Protein AF-A0A094AGW9-F1 (afdb_monomer_lite)

Sequence (137 aa):
MAPLHGNEFCAGPKKEPKLLAAALTTRMLWLLHPEWFPWEKNYDEILRVSEMTKKMEHTGVNNRVLRMLGWLETTRLIWRGTPHTSELRLRLHLELLKLRTELLSLLDRPEEFIGRIFHSQDKAWAHRCSQIIAARM

Secondary structure (DSSP, 8-state):
---------PPPPPPPHHHHHHHHHHHHHHHH-GGGS--S--SSSPPPHHHHHHHHHTTT--HHHHHHTTSEEESS---SSS--GGGEEEPPHHHHHHHHHHHHHTTT-HHHHHHHHH----HHHHHHHHHHHHTT-

Foldseek 3Di:
DDDDPPPDPDDPDDQDVVLLVVLVVVLVCCQVPVVVFACDDDPDPGDHPVRVQVVSVVSVDHQLLCVLLVQWDFCDDDPDRGDDSVRIHGPDPVVVVVSVVVLVVCPVPQQVNCCNSRVDNPPSVSVVVVVVVVVVD

pLDDT: mean 76.61, std 11.65, range [33.84, 90.75]

Radius of gyration: 17.97 Å; chains: 1; bounding box: 38×54×47 Å

Structure (mmCIF, N/CA/C/O backbone):
data_AF-A0A094AGW9-F1
#
_entry.id   AF-A0A094AGW9-F1
#
loop_
_atom_site.group_PDB
_atom_site.id
_atom_site.type_symbol
_atom_site.label_atom_id
_atom_site.label_alt_id
_atom_site.label_comp_id
_atom_site.label_asym_id
_atom_site.label_entity_id
_atom_site.label_seq_id
_atom_site.pdbx_PDB_ins_code
_atom_site.Cartn_x
_atom_site.Cartn_y
_atom_site.Cartn_z
_atom_site.occupancy
_atom_site.B_iso_or_equiv
_atom_site.auth_seq_id
_atom_site.auth_comp_id
_atom_site.auth_asym_id
_atom_site.auth_atom_id
_atom_site.pdbx_PDB_model_num
ATOM 1 N N . MET A 1 1 ? 2.923 39.965 18.418 1.00 33.84 1 MET A N 1
ATOM 2 C CA . MET A 1 1 ? 1.808 39.243 17.767 1.00 33.84 1 MET A CA 1
ATOM 3 C C . MET A 1 1 ? 2.314 37.862 17.386 1.00 33.84 1 MET A C 1
ATOM 5 O O . MET A 1 1 ? 3.188 37.775 16.536 1.00 33.84 1 MET A O 1
ATOM 9 N N . ALA A 1 2 ? 1.865 36.814 18.078 1.00 33.84 2 ALA A N 1
ATOM 10 C CA . ALA A 1 2 ? 2.187 35.432 17.720 1.00 33.84 2 ALA A CA 1
ATOM 11 C C . ALA A 1 2 ? 1.319 34.993 16.521 1.00 33.84 2 ALA A C 1
AT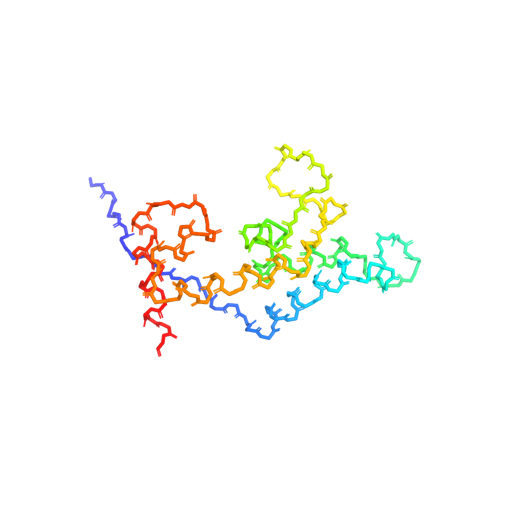OM 13 O O . ALA A 1 2 ? 0.184 35.466 16.418 1.00 33.84 2 ALA A O 1
ATOM 14 N N . PRO A 1 3 ? 1.811 34.131 15.613 1.00 40.34 3 PRO A N 1
ATOM 15 C CA . PRO A 1 3 ? 1.012 33.671 14.490 1.00 40.34 3 PRO A CA 1
ATOM 16 C C . PRO A 1 3 ? -0.102 32.748 14.992 1.00 40.34 3 PRO A C 1
ATOM 18 O O . PRO A 1 3 ? 0.143 31.827 15.769 1.00 40.34 3 PRO A O 1
ATOM 21 N N . LEU A 1 4 ? -1.327 33.014 14.537 1.00 41.66 4 LEU A N 1
ATOM 22 C CA . LEU A 1 4 ? -2.488 32.149 14.716 1.00 41.66 4 LEU A CA 1
ATOM 23 C C . LEU A 1 4 ? -2.140 30.764 14.159 1.00 41.66 4 LEU A C 1
ATOM 25 O O . LEU A 1 4 ? -1.946 30.603 12.954 1.00 41.66 4 LEU A O 1
ATOM 29 N N . HIS A 1 5 ? -2.022 29.765 15.033 1.00 44.81 5 HIS A N 1
ATOM 30 C CA . HIS A 1 5 ? -1.960 28.373 14.612 1.00 44.81 5 HIS A CA 1
ATOM 31 C C . HIS A 1 5 ? -3.270 28.037 13.898 1.00 44.81 5 HIS A C 1
ATOM 33 O O . HIS A 1 5 ? -4.309 27.868 14.534 1.00 44.81 5 HIS A O 1
ATOM 39 N N . GLY A 1 6 ? -3.218 27.994 12.565 1.00 45.53 6 GLY A N 1
ATOM 40 C CA . GLY A 1 6 ? -4.307 27.518 11.724 1.00 45.53 6 GLY A CA 1
ATOM 41 C C . GLY A 1 6 ? -4.648 26.081 12.105 1.00 45.53 6 GLY A C 1
ATOM 42 O O . GLY A 1 6 ? -3.964 25.145 11.702 1.00 45.53 6 GLY A O 1
ATOM 43 N N . ASN A 1 7 ? -5.695 25.926 12.913 1.00 53.72 7 ASN A N 1
ATOM 44 C CA . ASN A 1 7 ? -6.250 24.641 13.337 1.00 53.72 7 ASN A CA 1
ATOM 45 C C . ASN A 1 7 ? -7.062 23.944 12.229 1.00 53.72 7 ASN A C 1
ATOM 47 O O . ASN A 1 7 ? -7.617 22.873 12.462 1.00 53.72 7 ASN A O 1
ATOM 51 N N . GLU A 1 8 ? -7.124 24.507 11.023 1.00 55.75 8 GLU A N 1
ATOM 52 C CA . GLU A 1 8 ? -7.834 23.916 9.892 1.00 55.75 8 GLU A CA 1
ATOM 53 C C . GLU A 1 8 ? -6.884 23.051 9.063 1.00 55.75 8 GLU A C 1
ATOM 55 O O . GLU A 1 8 ? -6.187 23.500 8.152 1.00 55.75 8 GLU A O 1
ATOM 60 N N . PHE A 1 9 ? -6.845 21.763 9.400 1.00 53.03 9 PHE A N 1
ATOM 61 C CA . PHE A 1 9 ? -6.254 20.762 8.526 1.00 53.03 9 PHE A CA 1
ATOM 62 C C . PHE A 1 9 ? -7.205 20.511 7.348 1.00 53.03 9 PHE A C 1
ATOM 64 O O . PHE A 1 9 ? -8.136 19.714 7.446 1.00 53.03 9 PHE A O 1
ATOM 71 N N . CYS A 1 10 ? -6.971 21.176 6.219 1.00 56.59 10 CYS A N 1
ATOM 72 C CA . CYS A 1 10 ? -7.691 20.889 4.982 1.00 56.59 10 CYS A CA 1
ATOM 73 C C . CYS A 1 10 ? -6.989 19.770 4.216 1.00 56.59 10 CYS A C 1
ATOM 75 O O . CYS A 1 10 ? -5.807 19.859 3.872 1.00 56.59 10 CYS A O 1
ATOM 77 N N . ALA A 1 11 ? -7.726 18.700 3.925 1.00 61.19 11 ALA A N 1
ATOM 78 C CA . ALA A 1 11 ? -7.198 17.645 3.083 1.00 61.19 11 ALA A CA 1
ATOM 79 C C . ALA A 1 11 ? -6.905 18.197 1.680 1.00 61.19 11 ALA A C 1
ATOM 81 O O . ALA A 1 11 ? -7.738 18.879 1.085 1.00 61.19 11 ALA A O 1
ATOM 82 N N . GLY A 1 12 ? -5.723 17.878 1.146 1.00 66.38 12 GLY A N 1
ATOM 83 C CA . GLY A 1 12 ? -5.339 18.284 -0.204 1.00 66.38 12 GLY A CA 1
ATOM 84 C C . GLY A 1 12 ? -6.311 17.774 -1.281 1.00 66.38 12 GLY A C 1
ATOM 85 O O . GLY A 1 12 ? -7.118 16.869 -1.018 1.00 66.38 12 GLY A O 1
ATOM 86 N N . PRO A 1 13 ? -6.227 18.324 -2.506 1.00 69.56 13 PRO A N 1
ATOM 87 C CA . PRO A 1 13 ? -7.126 17.974 -3.599 1.00 69.56 13 PRO A CA 1
ATOM 88 C C . PRO A 1 13 ? -7.156 16.460 -3.832 1.00 69.56 13 PRO A C 1
ATOM 90 O O . PRO A 1 13 ? -6.121 15.784 -3.818 1.00 69.56 13 PRO A O 1
ATOM 93 N N . LYS A 1 14 ? -8.366 15.923 -4.032 1.00 66.88 14 LYS A N 1
ATOM 94 C CA . LYS A 1 14 ? -8.586 14.492 -4.258 1.00 66.88 14 LYS A CA 1
ATOM 95 C C . LYS A 1 14 ? -7.810 14.064 -5.503 1.00 66.88 14 LYS A C 1
ATOM 97 O O . LYS A 1 14 ? -8.002 14.619 -6.581 1.00 66.88 14 LYS A O 1
ATOM 102 N N . LYS A 1 15 ? -6.939 13.064 -5.355 1.00 71.06 15 LYS A N 1
ATOM 103 C CA . LYS A 1 15 ? -6.316 12.405 -6.508 1.00 71.06 15 LYS A CA 1
ATOM 104 C C . LYS A 1 15 ? -7.406 11.727 -7.331 1.00 71.06 15 LYS A C 1
ATOM 106 O O . LYS A 1 15 ? -8.352 11.181 -6.763 1.00 71.06 15 LYS A O 1
ATOM 111 N N . GLU A 1 16 ? -7.274 11.759 -8.653 1.00 82.00 16 GLU A N 1
ATOM 112 C CA . GLU A 1 16 ? -8.240 11.120 -9.541 1.00 82.00 16 GLU A CA 1
ATOM 113 C C . GLU A 1 16 ? -8.327 9.614 -9.214 1.00 82.00 16 GLU A C 1
ATOM 115 O O . GLU A 1 16 ? -7.321 8.908 -9.339 1.00 82.00 16 GLU A O 1
ATOM 120 N N . PRO A 1 17 ? -9.495 9.093 -8.780 1.00 80.44 17 PRO A N 1
ATOM 121 C CA . PRO A 1 17 ? -9.604 7.717 -8.289 1.00 80.44 17 PRO A CA 1
ATOM 122 C C . PRO A 1 17 ? -9.176 6.666 -9.313 1.00 80.44 17 PRO A C 1
ATOM 124 O O . PRO A 1 17 ? -8.581 5.655 -8.947 1.00 80.44 17 PRO A O 1
ATOM 127 N N . LYS A 1 18 ? -9.440 6.923 -10.601 1.00 83.69 18 LYS A N 1
ATOM 128 C CA . LYS A 1 18 ? -9.055 6.034 -11.703 1.00 83.69 18 LYS A CA 1
ATOM 129 C C . LYS A 1 18 ? -7.539 5.946 -11.851 1.00 83.69 18 LYS A C 1
ATOM 131 O O . LYS A 1 18 ? -7.008 4.844 -11.945 1.00 83.69 18 LYS A O 1
ATOM 136 N N . LEU A 1 19 ? -6.841 7.083 -11.798 1.00 83.44 19 LEU A N 1
ATOM 137 C CA . LEU A 1 19 ? -5.377 7.116 -11.848 1.00 83.44 19 LEU A CA 1
ATOM 138 C C . LEU A 1 19 ? -4.756 6.460 -10.617 1.00 83.44 19 LEU A C 1
ATOM 140 O O . LEU A 1 19 ? -3.768 5.744 -10.744 1.00 83.44 19 LEU A O 1
ATOM 144 N N . LEU A 1 20 ? -5.349 6.658 -9.437 1.00 81.94 20 LEU A N 1
ATOM 145 C CA . LEU A 1 20 ? -4.903 6.001 -8.210 1.00 81.94 20 LEU A CA 1
ATOM 146 C C . LEU A 1 20 ? -5.040 4.474 -8.308 1.00 81.94 20 LEU A C 1
ATOM 148 O O . LEU A 1 20 ? -4.088 3.755 -8.012 1.00 81.94 20 LEU A O 1
ATOM 152 N N . ALA A 1 21 ? -6.198 3.982 -8.755 1.00 83.12 21 ALA A N 1
ATOM 153 C CA . ALA A 1 21 ? -6.437 2.556 -8.949 1.00 83.12 21 ALA A CA 1
ATOM 154 C C . ALA A 1 21 ? -5.486 1.966 -10.000 1.00 83.12 21 ALA A C 1
ATOM 156 O O . ALA A 1 21 ? -4.837 0.958 -9.731 1.00 83.12 21 ALA A O 1
ATOM 157 N N . ALA A 1 22 ? -5.330 2.630 -11.150 1.00 85.31 22 ALA A N 1
ATOM 158 C CA . ALA A 1 22 ? -4.376 2.222 -12.179 1.00 85.31 22 ALA A CA 1
ATOM 159 C C . ALA A 1 22 ? -2.945 2.173 -11.623 1.00 85.31 22 ALA A C 1
ATOM 161 O O . ALA A 1 22 ? -2.218 1.213 -11.867 1.00 85.31 22 ALA A O 1
ATOM 162 N N . ALA A 1 23 ? -2.554 3.160 -10.812 1.00 85.44 23 ALA A N 1
ATOM 163 C CA . ALA A 1 23 ? -1.227 3.197 -10.221 1.00 85.44 23 ALA A CA 1
ATOM 164 C C . ALA A 1 23 ? -0.974 2.054 -9.232 1.00 85.44 23 ALA A C 1
ATOM 166 O O . ALA A 1 23 ? 0.111 1.468 -9.231 1.00 85.44 23 ALA A O 1
ATOM 167 N N . LEU A 1 24 ? -1.970 1.717 -8.412 1.00 83.50 24 LEU A N 1
ATOM 168 C CA . LEU A 1 24 ? -1.902 0.589 -7.486 1.00 83.50 24 LEU A CA 1
ATOM 169 C C . LEU A 1 24 ? -1.827 -0.743 -8.239 1.00 83.50 24 LEU A C 1
ATOM 171 O O . LEU A 1 24 ? -0.938 -1.545 -7.958 1.00 83.50 24 LEU A O 1
ATOM 175 N N . THR A 1 25 ? -2.706 -0.957 -9.221 1.00 84.19 25 THR A N 1
ATOM 176 C CA . THR A 1 25 ? -2.758 -2.193 -10.015 1.00 84.19 25 THR A CA 1
ATOM 177 C C . THR A 1 25 ? -1.467 -2.429 -10.786 1.00 84.19 25 THR A C 1
ATOM 179 O O . THR A 1 25 ? -0.889 -3.505 -10.676 1.00 84.19 25 THR A O 1
ATOM 182 N N . THR A 1 26 ? -0.956 -1.422 -11.497 1.00 87.00 26 THR A N 1
ATOM 183 C CA . THR A 1 26 ? 0.305 -1.542 -12.245 1.00 87.00 26 THR A CA 1
ATOM 184 C C . THR A 1 26 ? 1.467 -1.927 -11.333 1.00 87.00 26 THR A C 1
ATOM 186 O O . THR A 1 26 ? 2.275 -2.780 -11.686 1.00 87.00 26 THR A O 1
ATOM 189 N N . ARG A 1 27 ? 1.533 -1.369 -10.118 1.00 84.81 27 ARG A N 1
ATOM 190 C CA . ARG A 1 27 ? 2.579 -1.743 -9.157 1.00 84.81 27 ARG A CA 1
ATOM 191 C C . ARG A 1 27 ? 2.418 -3.137 -8.582 1.00 84.81 27 ARG A C 1
ATOM 193 O O . ARG A 1 27 ? 3.423 -3.796 -8.342 1.00 84.81 27 ARG A O 1
ATOM 200 N N . MET A 1 28 ? 1.185 -3.584 -8.362 1.00 82.44 28 MET A N 1
ATOM 201 C CA . MET A 1 28 ? 0.933 -4.974 -7.987 1.00 82.44 28 MET A CA 1
ATOM 202 C C . MET A 1 28 ? 1.389 -5.921 -9.100 1.00 82.44 28 MET A C 1
ATOM 204 O O . MET A 1 28 ? 2.060 -6.904 -8.808 1.00 82.44 28 MET A O 1
ATOM 208 N N . LEU A 1 29 ? 1.119 -5.587 -10.366 1.00 85.06 29 LEU A N 1
ATOM 209 C CA . LEU A 1 29 ? 1.570 -6.384 -11.507 1.00 85.06 29 LEU A CA 1
ATOM 210 C C . LEU A 1 29 ? 3.097 -6.451 -11.613 1.00 85.06 29 LEU A C 1
ATOM 212 O O . LEU A 1 29 ? 3.614 -7.537 -11.842 1.00 85.06 29 LEU A O 1
ATOM 216 N N . TRP A 1 30 ? 3.826 -5.355 -11.364 1.00 86.19 30 TRP A N 1
ATOM 217 C CA . TRP A 1 30 ? 5.298 -5.392 -11.317 1.00 86.19 30 TRP A CA 1
ATOM 218 C C . TRP A 1 30 ? 5.837 -6.411 -10.311 1.00 86.19 30 TRP A C 1
ATOM 220 O O . TRP A 1 30 ? 6.903 -6.975 -10.520 1.00 86.19 30 TRP A O 1
ATOM 230 N N . LEU A 1 31 ? 5.125 -6.629 -9.207 1.00 81.12 31 LEU A N 1
ATOM 231 C CA . LEU A 1 31 ? 5.552 -7.546 -8.154 1.00 81.12 31 LEU A CA 1
ATOM 232 C C . LEU A 1 31 ? 5.088 -8.983 -8.398 1.00 81.12 31 LEU A C 1
ATOM 234 O O . LEU A 1 31 ? 5.793 -9.910 -8.015 1.00 81.12 31 LEU A O 1
ATOM 238 N N . LEU A 1 32 ? 3.903 -9.162 -8.986 1.00 82.38 32 LEU A N 1
ATOM 239 C CA . LEU A 1 32 ? 3.317 -10.475 -9.270 1.00 82.38 32 LEU A CA 1
ATOM 240 C C . LEU A 1 32 ? 3.919 -11.129 -10.515 1.00 82.38 32 LEU A C 1
ATOM 242 O O . LEU A 1 32 ? 4.118 -12.338 -10.523 1.00 82.38 32 LEU A O 1
ATOM 246 N N . HIS A 1 33 ? 4.203 -10.322 -11.536 1.00 84.44 33 HIS A N 1
ATOM 247 C CA . HIS A 1 33 ? 4.694 -10.756 -12.840 1.00 84.44 33 HIS A CA 1
ATOM 248 C C . HIS A 1 33 ? 5.877 -9.886 -13.280 1.00 84.44 33 HIS A C 1
ATOM 250 O O . HIS A 1 33 ? 5.777 -9.176 -14.286 1.00 84.44 33 HIS A O 1
ATOM 256 N N . PRO A 1 34 ? 6.987 -9.850 -12.516 1.00 84.06 34 PRO A N 1
ATOM 257 C CA . PRO A 1 34 ? 8.139 -9.021 -12.856 1.00 84.06 34 PRO A CA 1
ATOM 258 C C . PRO A 1 34 ? 8.655 -9.301 -14.275 1.00 84.06 34 PRO A C 1
ATOM 260 O O . PRO A 1 34 ? 9.085 -8.378 -14.959 1.00 84.06 34 PRO A O 1
ATOM 263 N N . GLU A 1 35 ? 8.554 -10.533 -14.758 1.00 85.81 35 GLU A N 1
ATOM 264 C CA . GLU A 1 35 ? 8.967 -10.952 -16.095 1.00 85.81 35 GLU A CA 1
ATOM 265 C C . GLU A 1 35 ? 8.195 -10.280 -17.244 1.00 85.81 35 GLU A C 1
ATOM 267 O O . GLU A 1 35 ? 8.689 -10.253 -18.369 1.00 85.81 35 GLU A O 1
ATOM 272 N N . TRP A 1 36 ? 7.019 -9.695 -16.988 1.00 87.81 36 TRP A N 1
ATOM 273 C CA . TRP A 1 36 ? 6.234 -8.981 -18.008 1.00 87.81 36 TRP A CA 1
ATOM 274 C C . TRP A 1 36 ? 6.684 -7.535 -18.227 1.00 87.81 36 TRP A C 1
ATOM 276 O O . TRP A 1 36 ? 6.156 -6.859 -19.112 1.00 87.81 36 TRP A O 1
ATOM 286 N N . PHE A 1 37 ? 7.626 -7.031 -17.425 1.00 86.62 37 PHE A N 1
ATOM 287 C CA . PHE A 1 37 ? 7.987 -5.616 -17.423 1.00 86.62 37 PHE A CA 1
ATOM 288 C C . PHE A 1 37 ? 9.478 -5.381 -17.691 1.00 86.62 37 PHE A C 1
ATOM 290 O O . PHE A 1 37 ? 10.331 -6.143 -17.235 1.00 86.62 37 PHE A O 1
ATOM 297 N N . PRO A 1 38 ? 9.827 -4.282 -18.383 1.00 86.31 38 PRO A N 1
ATOM 298 C CA . PRO A 1 38 ? 11.216 -3.935 -18.648 1.00 86.31 38 PRO A CA 1
ATOM 299 C C . PRO A 1 38 ? 11.868 -3.317 -17.403 1.00 86.31 38 PRO A C 1
ATOM 301 O O . PRO A 1 38 ? 11.664 -2.146 -17.067 1.00 86.31 38 PRO A O 1
ATOM 304 N N . TRP A 1 39 ? 12.677 -4.106 -16.698 1.00 83.50 39 TRP A N 1
ATOM 305 C CA . TRP A 1 39 ? 13.491 -3.622 -15.573 1.00 83.50 39 TRP A CA 1
ATOM 306 C C . TRP A 1 39 ? 14.796 -2.966 -16.040 1.00 83.50 39 TRP A C 1
ATOM 308 O O . TRP A 1 39 ? 15.270 -2.010 -15.417 1.00 83.50 39 TRP A O 1
ATOM 318 N N . GLU A 1 40 ? 15.342 -3.445 -17.159 1.00 81.31 40 GLU A N 1
ATOM 319 C CA . GLU A 1 40 ? 16.591 -2.989 -17.780 1.00 81.31 40 GLU A CA 1
ATOM 320 C C . GLU A 1 40 ? 16.346 -2.174 -19.060 1.00 81.31 40 GLU A C 1
ATOM 322 O O . GLU A 1 40 ? 15.208 -1.925 -19.439 1.00 81.31 40 GLU A O 1
ATOM 327 N N . LYS A 1 41 ? 17.404 -1.628 -19.694 1.00 69.12 41 LYS A N 1
ATOM 328 C CA . LYS A 1 41 ? 17.215 -0.742 -20.875 1.00 69.12 41 LYS A CA 1
ATOM 329 C C . LYS A 1 41 ? 17.037 -1.716 -21.990 1.00 69.12 41 LYS A C 1
ATOM 331 O O . LYS A 1 41 ? 17.999 -2.391 -22.336 1.00 69.12 41 LYS A O 1
ATOM 336 N N . ASN A 1 42 ? 15.856 -1.698 -22.558 1.00 64.75 42 ASN A N 1
ATOM 337 C CA . ASN A 1 42 ? 15.711 -2.185 -23.900 1.00 64.75 42 ASN A CA 1
ATOM 338 C C . ASN A 1 42 ? 15.961 -0.993 -24.825 1.00 64.75 42 ASN A C 1
ATOM 340 O O . ASN A 1 42 ? 15.744 0.160 -24.444 1.00 64.75 42 ASN A O 1
ATOM 344 N N . TYR A 1 43 ? 16.526 -1.273 -25.996 1.00 56.91 43 TYR A N 1
ATOM 345 C CA . TYR A 1 43 ? 16.734 -0.265 -27.035 1.00 56.91 43 TYR A CA 1
ATOM 346 C C . TYR A 1 43 ? 15.401 0.248 -27.607 1.00 56.91 43 TYR A C 1
ATOM 348 O O . TYR A 1 43 ? 15.383 1.292 -28.253 1.00 56.91 43 TYR A O 1
ATOM 356 N N . ASP A 1 44 ? 14.301 -0.451 -27.314 1.00 61.91 44 ASP A N 1
ATOM 357 C CA . ASP A 1 44 ? 12.936 -0.041 -27.622 1.00 61.91 44 ASP A CA 1
ATOM 358 C C . ASP A 1 44 ? 12.452 1.090 -26.702 1.00 61.91 44 ASP A C 1
ATOM 360 O O . ASP A 1 44 ? 12.818 1.172 -25.530 1.00 61.91 44 ASP A O 1
ATOM 364 N N . GLU A 1 45 ? 11.556 1.933 -27.218 1.00 68.94 45 GLU A N 1
ATOM 365 C CA . GLU A 1 45 ? 10.992 3.139 -26.581 1.00 68.94 45 GLU A CA 1
ATOM 366 C C . GLU A 1 45 ? 10.151 2.887 -25.305 1.00 68.94 45 GLU A C 1
ATOM 368 O O . GLU A 1 45 ? 9.472 3.785 -24.798 1.00 68.94 45 GLU A O 1
ATOM 373 N N . ILE A 1 46 ? 10.162 1.668 -24.763 1.00 76.69 46 ILE A N 1
ATOM 374 C CA . ILE A 1 46 ? 9.359 1.289 -23.602 1.00 76.69 46 ILE A CA 1
ATOM 375 C C . ILE A 1 46 ? 10.060 1.748 -22.320 1.00 76.69 46 ILE A C 1
ATOM 377 O O . ILE A 1 46 ? 11.185 1.352 -22.014 1.00 76.69 46 ILE A O 1
ATOM 381 N N .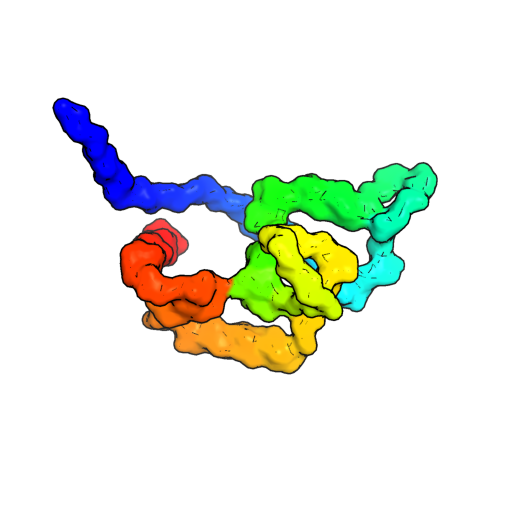 LEU A 1 47 ? 9.359 2.569 -21.535 1.00 80.12 47 LEU A N 1
ATOM 382 C CA . LEU A 1 47 ? 9.850 3.074 -20.253 1.00 80.12 47 LEU A CA 1
ATOM 383 C C . LEU A 1 47 ? 10.152 1.933 -19.286 1.00 80.12 47 LEU A C 1
ATOM 385 O O . LEU A 1 47 ? 9.316 1.058 -19.056 1.00 80.12 47 LEU A O 1
ATOM 389 N N . ARG A 1 48 ? 11.307 2.012 -18.625 1.00 86.69 48 ARG A N 1
ATOM 390 C CA . ARG A 1 48 ? 11.661 1.067 -17.564 1.00 86.69 48 ARG A CA 1
ATOM 391 C C . ARG A 1 48 ? 10.738 1.209 -16.364 1.00 86.69 48 ARG A C 1
ATOM 393 O O . ARG A 1 48 ? 10.291 2.313 -16.047 1.00 86.69 48 ARG A O 1
ATOM 400 N N . VAL A 1 49 ? 10.599 0.146 -15.574 1.00 85.75 49 VAL A N 1
ATOM 401 C CA . VAL A 1 49 ? 9.866 0.183 -14.293 1.00 85.75 49 VAL A CA 1
ATOM 402 C C . VAL A 1 49 ? 10.341 1.327 -13.386 1.00 85.75 49 VAL A C 1
ATOM 404 O O . VAL A 1 49 ? 9.524 1.996 -12.754 1.00 85.75 49 VAL A O 1
ATOM 407 N N . SER A 1 50 ? 11.643 1.623 -13.339 1.00 81.19 50 SER A N 1
ATOM 408 C CA . SER A 1 50 ? 12.181 2.735 -12.537 1.00 81.19 50 SER A CA 1
ATOM 409 C C . SER A 1 50 ? 11.735 4.118 -13.038 1.00 81.19 50 SER A C 1
ATOM 411 O O . SER A 1 50 ? 11.471 5.013 -12.234 1.00 81.19 50 SER A O 1
ATOM 413 N N . GLU A 1 51 ? 11.589 4.294 -14.349 1.00 84.69 51 GLU A N 1
ATOM 414 C CA . GLU A 1 51 ? 11.120 5.531 -14.981 1.00 84.69 51 GLU A CA 1
ATOM 415 C C . GLU A 1 51 ? 9.603 5.670 -14.856 1.00 84.69 51 GLU A C 1
ATOM 417 O O . GLU A 1 51 ? 9.110 6.737 -14.487 1.00 84.69 51 GLU A O 1
ATOM 422 N N . MET A 1 52 ? 8.865 4.576 -15.067 1.00 85.94 52 MET A N 1
ATOM 423 C CA . MET A 1 52 ? 7.432 4.508 -14.790 1.00 85.94 52 MET A CA 1
ATOM 424 C C . MET A 1 52 ? 7.149 4.815 -13.317 1.00 85.94 52 MET A C 1
ATOM 426 O O . MET A 1 52 ? 6.245 5.589 -13.020 1.00 85.94 52 MET A O 1
ATOM 430 N N . THR A 1 53 ? 7.956 4.290 -12.387 1.00 82.06 53 THR A N 1
ATOM 431 C CA . THR A 1 53 ? 7.813 4.556 -10.946 1.00 82.06 53 THR A CA 1
ATOM 432 C C . THR A 1 53 ? 7.898 6.050 -10.664 1.00 82.06 53 THR A C 1
ATOM 434 O O . THR A 1 53 ? 6.970 6.581 -10.056 1.00 82.06 53 THR A O 1
ATOM 437 N N . LYS A 1 54 ? 8.939 6.732 -11.167 1.00 81.31 54 LYS A N 1
ATOM 438 C CA . LYS A 1 54 ? 9.098 8.193 -11.044 1.00 81.31 54 LYS A CA 1
ATOM 439 C C . LYS A 1 54 ? 7.910 8.938 -11.644 1.00 81.31 54 LYS A C 1
ATOM 441 O O . LYS A 1 54 ? 7.340 9.820 -11.008 1.00 81.31 54 LYS A O 1
ATOM 446 N N . LYS A 1 55 ? 7.477 8.542 -12.847 1.00 82.06 55 LYS A N 1
ATOM 447 C CA . LYS A 1 55 ? 6.284 9.118 -13.476 1.00 82.06 55 LYS A CA 1
ATOM 448 C C . LYS A 1 55 ? 5.022 8.866 -12.667 1.00 82.06 55 LYS A C 1
ATOM 450 O O . LYS A 1 55 ? 4.118 9.667 -12.764 1.00 82.06 55 LYS A O 1
ATOM 455 N N . MET A 1 56 ? 4.934 7.820 -11.857 1.00 79.31 56 MET A N 1
ATOM 456 C CA . MET A 1 56 ? 3.748 7.522 -11.053 1.00 79.31 56 MET A CA 1
ATOM 457 C C . MET A 1 56 ? 3.805 8.118 -9.641 1.00 79.31 56 MET A C 1
ATOM 459 O O . MET A 1 56 ? 2.780 8.156 -8.970 1.00 79.31 56 MET A O 1
ATOM 463 N N . GLU A 1 57 ? 4.950 8.607 -9.160 1.00 76.44 57 GLU A N 1
ATOM 464 C CA . GLU A 1 57 ? 5.085 9.159 -7.800 1.00 76.44 57 GLU A CA 1
ATOM 465 C C . GLU A 1 57 ? 4.137 10.337 -7.537 1.00 76.44 57 GLU A C 1
ATOM 467 O O . GLU A 1 57 ? 3.570 10.442 -6.447 1.00 76.44 57 GLU A O 1
ATOM 472 N N . HIS A 1 58 ? 3.863 11.169 -8.549 1.00 73.75 58 HIS A N 1
ATOM 473 C CA . HIS A 1 58 ? 2.932 12.294 -8.416 1.00 73.75 58 HIS A CA 1
ATOM 474 C C . HIS A 1 58 ? 1.471 11.857 -8.189 1.00 73.75 58 HIS A C 1
ATOM 476 O O . HIS A 1 58 ? 0.648 12.669 -7.752 1.00 73.75 58 HIS A O 1
ATOM 482 N N . THR A 1 59 ? 1.130 10.585 -8.429 1.00 72.62 59 THR A N 1
ATOM 483 C CA . THR A 1 59 ? -0.203 10.033 -8.120 1.00 72.62 59 THR A CA 1
ATOM 484 C C . THR A 1 59 ? -0.407 9.802 -6.617 1.00 72.62 59 THR A C 1
ATOM 486 O O . THR A 1 59 ? -1.525 9.548 -6.181 1.00 72.62 59 THR A O 1
ATOM 489 N N . GLY A 1 60 ? 0.642 9.972 -5.799 1.00 70.75 60 GLY A N 1
ATOM 490 C CA . GLY A 1 60 ? 0.582 9.873 -4.337 1.00 70.75 60 GLY A CA 1
ATOM 491 C C . GLY A 1 60 ? 0.785 8.457 -3.801 1.00 70.75 60 GLY A C 1
ATOM 492 O O . GLY A 1 60 ? 0.879 8.263 -2.592 1.00 70.75 60 GLY A O 1
ATOM 493 N N . VAL A 1 61 ? 0.923 7.468 -4.682 1.00 74.25 61 VAL A N 1
ATOM 494 C CA . VAL A 1 61 ? 1.385 6.136 -4.307 1.00 74.25 61 VAL A CA 1
ATOM 495 C C . VAL A 1 61 ? 2.893 6.129 -4.492 1.00 74.25 61 VAL A C 1
ATOM 497 O O . VAL A 1 6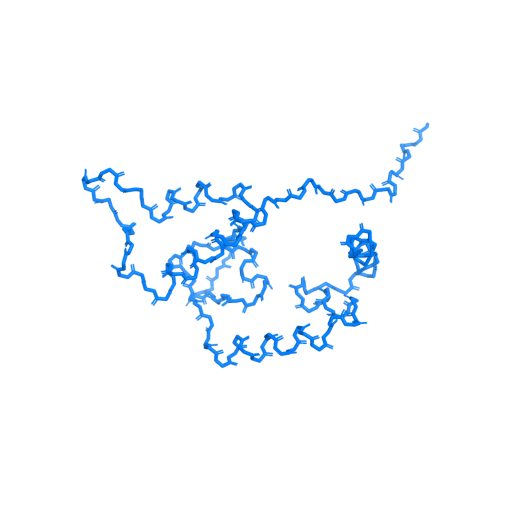1 ? 3.384 6.323 -5.602 1.00 74.25 61 VAL A O 1
ATOM 500 N N . ASN A 1 62 ? 3.668 5.793 -3.467 1.00 78.81 62 ASN A N 1
ATOM 501 C CA . ASN A 1 62 ? 5.090 5.437 -3.591 1.00 78.81 62 ASN A CA 1
ATOM 502 C C . ASN A 1 62 ? 5.363 4.131 -2.824 1.00 78.81 62 ASN A C 1
ATOM 504 O O . ASN A 1 62 ? 4.489 3.621 -2.119 1.00 78.81 62 ASN A O 1
ATOM 508 N N . ASN A 1 63 ? 6.567 3.579 -2.963 1.00 80.62 63 ASN A N 1
ATOM 509 C CA . ASN A 1 63 ? 6.944 2.329 -2.296 1.00 80.62 63 ASN A CA 1
ATOM 510 C C . ASN A 1 63 ? 6.832 2.413 -0.767 1.00 80.62 63 ASN A C 1
ATOM 512 O O . ASN A 1 63 ? 6.492 1.430 -0.110 1.00 80.62 63 ASN A O 1
ATOM 516 N N . ARG A 1 64 ? 7.057 3.603 -0.194 1.00 79.69 64 ARG A N 1
ATOM 517 C CA . ARG A 1 64 ? 6.876 3.848 1.239 1.00 79.69 64 ARG A CA 1
ATOM 518 C C . ARG A 1 64 ? 5.408 3.705 1.645 1.00 79.69 64 ARG A C 1
ATOM 520 O O . ARG A 1 64 ? 5.143 3.054 2.646 1.00 79.69 64 ARG A O 1
ATOM 527 N N . VAL A 1 65 ? 4.465 4.246 0.872 1.00 79.94 65 VAL A N 1
ATOM 528 C CA . VAL A 1 65 ? 3.020 4.097 1.129 1.00 79.94 65 VAL A CA 1
ATOM 529 C C . VAL A 1 65 ? 2.605 2.631 1.072 1.00 79.94 65 VAL A C 1
ATOM 531 O O . VAL A 1 65 ? 1.990 2.150 2.013 1.00 79.94 65 VAL A O 1
ATOM 534 N N . LEU A 1 66 ? 3.000 1.893 0.031 1.00 81.62 66 LEU A N 1
ATOM 535 C CA . LEU A 1 66 ? 2.662 0.468 -0.095 1.00 81.62 66 LEU A CA 1
ATOM 536 C C . LEU A 1 66 ? 3.232 -0.379 1.054 1.00 81.62 66 LEU A C 1
ATOM 538 O O . LEU A 1 66 ? 2.587 -1.315 1.526 1.00 81.62 66 LEU A O 1
ATOM 542 N N . ARG A 1 67 ? 4.426 -0.025 1.542 1.00 82.56 67 ARG A N 1
ATOM 543 C CA . ARG A 1 67 ? 5.026 -0.646 2.727 1.00 82.56 67 ARG A CA 1
ATOM 544 C C . ARG A 1 67 ? 4.276 -0.286 4.013 1.00 82.56 67 ARG A C 1
ATOM 546 O O . ARG A 1 67 ? 4.029 -1.181 4.812 1.00 82.56 67 ARG A O 1
ATOM 553 N N . MET A 1 68 ? 3.909 0.983 4.218 1.00 78.69 68 MET A N 1
ATOM 554 C CA . MET A 1 68 ? 3.132 1.417 5.394 1.00 78.69 68 MET A CA 1
ATOM 555 C C . MET A 1 68 ? 1.750 0.760 5.425 1.00 78.69 68 MET A C 1
ATOM 557 O O . MET A 1 68 ? 1.321 0.285 6.466 1.00 78.69 68 MET A O 1
ATOM 561 N N . LEU A 1 69 ? 1.108 0.610 4.264 1.00 79.44 69 LEU A N 1
ATOM 562 C CA . LEU A 1 69 ? -0.129 -0.159 4.127 1.00 79.44 69 LEU A CA 1
ATOM 563 C C . LEU A 1 69 ? 0.048 -1.653 4.435 1.00 79.44 69 LEU A C 1
ATOM 565 O O . LEU A 1 69 ? -0.937 -2.376 4.453 1.00 79.44 69 LEU A O 1
ATOM 569 N N . GLY A 1 70 ? 1.273 -2.137 4.659 1.00 83.62 70 GLY A N 1
ATOM 570 C CA . GLY A 1 70 ? 1.559 -3.529 4.987 1.00 83.62 70 GLY A CA 1
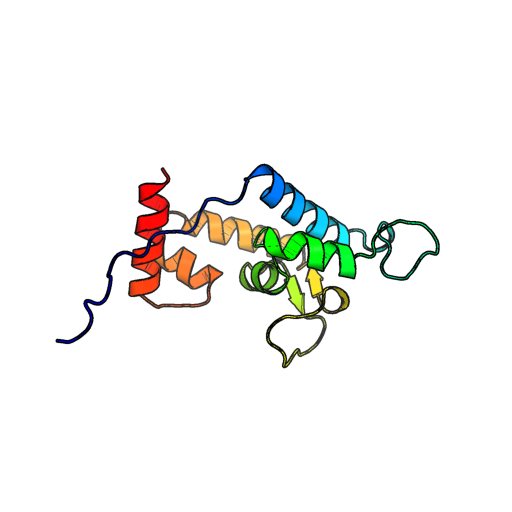ATOM 571 C C . GLY A 1 70 ? 1.474 -4.476 3.794 1.00 83.62 70 GLY A C 1
ATOM 572 O O . GLY A 1 70 ? 1.444 -5.683 3.995 1.00 83.62 70 GLY A O 1
ATOM 573 N N . TRP A 1 71 ? 1.429 -3.962 2.562 1.00 86.06 71 TRP A N 1
ATOM 574 C CA . TRP A 1 71 ? 1.306 -4.803 1.367 1.00 86.06 71 TRP A CA 1
ATOM 575 C C . TRP A 1 71 ? 2.645 -5.406 0.960 1.00 86.06 71 TRP A C 1
ATOM 577 O O . TRP A 1 71 ? 2.710 -6.521 0.445 1.00 86.06 71 TRP A O 1
ATOM 587 N N . LEU A 1 72 ? 3.716 -4.649 1.197 1.00 87.12 72 LEU A N 1
ATOM 588 C CA . LEU A 1 72 ? 5.074 -5.017 0.828 1.00 87.12 72 LEU A CA 1
ATOM 589 C C . LEU A 1 72 ? 5.921 -5.271 2.063 1.00 87.12 72 LEU A C 1
ATOM 591 O O . LEU A 1 72 ? 5.743 -4.656 3.119 1.00 87.12 72 LEU A O 1
ATOM 595 N N . GLU A 1 73 ? 6.898 -6.140 1.891 1.00 87.12 73 GLU A N 1
ATOM 596 C CA . GLU A 1 73 ? 7.992 -6.339 2.826 1.00 87.12 73 GLU A CA 1
ATOM 597 C C . GLU A 1 73 ? 9.327 -6.159 2.106 1.00 87.12 73 GLU A C 1
ATOM 599 O O . GLU A 1 73 ? 9.434 -6.288 0.884 1.00 87.12 73 GLU A O 1
ATOM 604 N N . THR A 1 74 ? 10.345 -5.790 2.872 1.00 83.94 74 THR A N 1
ATOM 605 C CA . THR A 1 74 ? 11.683 -5.552 2.344 1.00 83.94 74 THR A CA 1
ATOM 606 C C . THR A 1 74 ? 12.442 -6.868 2.302 1.00 83.94 74 THR A C 1
ATOM 608 O O . THR A 1 74 ? 12.497 -7.576 3.304 1.00 83.94 74 THR A O 1
ATOM 611 N N . THR A 1 75 ? 13.072 -7.186 1.174 1.00 80.25 75 THR A N 1
ATOM 612 C CA . THR A 1 75 ? 13.871 -8.413 1.026 1.00 80.25 75 THR A CA 1
ATOM 613 C C . THR A 1 75 ? 15.156 -8.383 1.859 1.00 80.25 75 THR A C 1
ATOM 615 O O . THR A 1 75 ? 15.754 -9.428 2.109 1.00 80.25 75 THR A O 1
ATOM 618 N N . ARG A 1 76 ? 15.597 -7.193 2.292 1.00 79.06 76 ARG A N 1
ATOM 619 C CA . ARG A 1 76 ? 16.791 -6.953 3.119 1.00 79.06 76 ARG A CA 1
ATOM 620 C C . ARG A 1 76 ? 16.525 -5.843 4.142 1.00 79.06 76 ARG A C 1
ATOM 622 O O . ARG A 1 76 ? 15.535 -5.125 4.034 1.00 79.06 76 ARG A O 1
ATOM 629 N N . LEU A 1 77 ? 17.423 -5.679 5.117 1.00 73.75 77 LEU A N 1
ATOM 630 C CA . LEU A 1 77 ? 17.434 -4.518 6.017 1.00 73.75 77 LEU A CA 1
ATOM 631 C C . LEU A 1 77 ? 17.769 -3.246 5.223 1.00 73.75 77 LEU A C 1
ATOM 633 O O . LEU A 1 77 ? 18.820 -3.165 4.588 1.00 73.75 77 LEU A O 1
ATOM 637 N N . ILE A 1 78 ? 16.874 -2.255 5.258 1.00 71.75 78 ILE A N 1
ATOM 638 C CA . ILE A 1 78 ? 17.010 -1.001 4.506 1.00 71.75 78 ILE A CA 1
ATOM 639 C C . ILE A 1 78 ? 17.099 0.165 5.490 1.00 71.75 78 ILE A C 1
ATOM 641 O O . ILE A 1 78 ? 16.139 0.469 6.193 1.00 71.75 78 ILE A O 1
ATOM 645 N N . TRP A 1 79 ? 18.254 0.831 5.499 1.00 69.19 79 TRP A N 1
ATOM 646 C CA . TRP A 1 79 ? 18.563 1.964 6.384 1.00 69.19 79 TRP A CA 1
ATOM 647 C C . TRP A 1 79 ? 18.046 3.314 5.868 1.00 69.19 79 TRP A C 1
ATOM 649 O O . TRP A 1 79 ? 17.976 4.287 6.611 1.00 69.19 79 TRP A O 1
ATOM 659 N N . ARG A 1 80 ? 17.680 3.387 4.584 1.00 71.06 80 ARG A N 1
ATOM 660 C CA . ARG A 1 80 ? 17.131 4.592 3.945 1.00 71.06 80 ARG A CA 1
ATOM 661 C C . ARG A 1 80 ? 15.605 4.639 4.033 1.00 71.06 80 ARG A C 1
ATOM 663 O O . ARG A 1 80 ? 14.947 3.605 4.090 1.00 71.06 80 ARG A O 1
ATOM 670 N N . GLY A 1 81 ? 15.039 5.847 3.981 1.00 69.12 81 GLY A N 1
ATOM 671 C CA . GLY A 1 81 ? 13.599 6.069 4.171 1.00 69.12 81 GLY A CA 1
ATOM 672 C C . GLY A 1 81 ? 12.699 5.345 3.159 1.00 69.12 81 GLY A C 1
ATOM 673 O O . GLY A 1 81 ? 11.753 4.667 3.562 1.00 69.12 81 GLY A O 1
ATOM 674 N N . THR A 1 82 ? 12.989 5.455 1.855 1.00 72.44 82 THR A N 1
ATOM 675 C CA . THR A 1 82 ? 12.174 4.830 0.794 1.00 72.44 82 THR A CA 1
ATOM 676 C C . THR A 1 82 ? 12.941 3.688 0.111 1.00 72.44 82 THR A C 1
ATOM 678 O O . THR A 1 82 ? 14.013 3.935 -0.447 1.00 72.44 82 THR A O 1
ATOM 681 N N . PRO A 1 83 ? 12.408 2.452 0.123 1.00 76.38 83 PRO A N 1
ATOM 682 C CA . PRO A 1 83 ? 13.031 1.301 -0.528 1.00 76.38 83 PRO A CA 1
ATOM 683 C C . PRO A 1 83 ? 12.861 1.326 -2.053 1.00 76.38 83 PRO A C 1
ATOM 685 O O . PRO A 1 83 ? 11.841 1.799 -2.573 1.00 76.38 83 PRO A O 1
ATOM 688 N N . HIS A 1 84 ? 13.846 0.792 -2.778 1.00 76.94 84 HIS A N 1
ATOM 689 C CA . HIS A 1 84 ? 13.728 0.586 -4.222 1.00 76.94 84 HIS A CA 1
ATOM 690 C C . HIS A 1 84 ? 12.776 -0.571 -4.523 1.00 76.94 84 HIS A C 1
ATOM 692 O O . HIS A 1 84 ? 12.613 -1.483 -3.718 1.00 76.94 84 HIS A O 1
ATOM 698 N N . THR A 1 85 ? 12.155 -0.549 -5.703 1.00 76.19 85 THR A N 1
ATOM 699 C CA . THR A 1 85 ? 11.189 -1.581 -6.109 1.00 76.19 85 THR A CA 1
ATOM 700 C C . THR A 1 85 ? 11.817 -2.978 -6.141 1.00 76.19 85 THR A C 1
ATOM 702 O O . THR A 1 85 ? 11.179 -3.927 -5.708 1.00 76.19 85 THR A O 1
ATOM 705 N N . SER A 1 86 ? 13.086 -3.101 -6.545 1.00 76.19 86 SER A N 1
ATOM 706 C CA . SER A 1 86 ? 13.840 -4.367 -6.537 1.00 76.19 86 SER A CA 1
ATOM 707 C C . SER A 1 86 ? 14.131 -4.928 -5.138 1.00 76.19 86 SER A C 1
ATOM 709 O O . SER A 1 86 ? 14.552 -6.072 -5.001 1.00 76.19 86 SER A O 1
ATOM 711 N N . GLU A 1 87 ? 13.924 -4.138 -4.085 1.00 81.06 87 GLU A N 1
ATOM 712 C CA . GLU A 1 87 ? 14.145 -4.542 -2.691 1.00 81.06 87 GLU A CA 1
ATOM 713 C C . GLU A 1 87 ? 12.846 -4.891 -1.974 1.00 81.06 87 GLU A C 1
ATOM 715 O O . GLU A 1 87 ? 12.832 -5.106 -0.760 1.00 81.06 87 GLU A O 1
ATOM 720 N N . LEU A 1 88 ? 11.740 -4.889 -2.709 1.00 83.12 88 LEU A N 1
ATOM 721 C CA . LEU A 1 88 ? 10.416 -5.140 -2.188 1.00 83.12 88 LEU A CA 1
ATOM 722 C C . LEU A 1 88 ? 9.907 -6.446 -2.759 1.00 83.12 88 LEU A C 1
ATOM 724 O O . LEU A 1 88 ? 10.092 -6.745 -3.935 1.00 83.12 88 LEU A O 1
ATOM 728 N N . ARG A 1 89 ? 9.209 -7.194 -1.917 1.00 85.94 89 ARG A N 1
ATOM 729 C CA . ARG A 1 89 ? 8.363 -8.291 -2.361 1.00 85.94 89 ARG A CA 1
ATOM 730 C C . ARG A 1 89 ? 6.959 -8.091 -1.822 1.00 85.94 89 ARG A C 1
ATOM 732 O O . ARG A 1 89 ? 6.763 -7.477 -0.767 1.00 85.94 89 ARG A O 1
ATOM 739 N N . LEU A 1 90 ? 5.987 -8.584 -2.578 1.00 85.56 90 LEU A N 1
ATOM 740 C CA . LEU A 1 90 ? 4.617 -8.667 -2.106 1.00 85.56 90 LEU A CA 1
ATOM 741 C C . LEU A 1 90 ? 4.571 -9.653 -0.933 1.00 85.56 90 LEU A C 1
ATOM 743 O O . LEU A 1 90 ? 5.189 -10.717 -1.004 1.00 85.56 90 LEU A O 1
ATOM 747 N N . ARG A 1 91 ? 3.851 -9.301 0.135 1.00 88.69 91 ARG A N 1
ATOM 748 C CA . ARG A 1 91 ? 3.576 -10.260 1.211 1.00 88.69 91 ARG A CA 1
ATOM 749 C C . ARG A 1 91 ? 2.763 -11.438 0.688 1.00 88.69 91 ARG A C 1
ATOM 751 O O . ARG A 1 91 ? 2.089 -11.341 -0.341 1.00 88.69 91 ARG A O 1
ATOM 758 N N . LEU A 1 92 ? 2.792 -12.548 1.418 1.00 87.12 92 LEU A N 1
ATOM 759 C CA . LEU A 1 92 ? 2.050 -13.739 1.023 1.00 87.12 92 LEU A CA 1
ATOM 760 C C . LEU A 1 92 ? 0.550 -13.434 0.931 1.00 87.12 92 LEU A C 1
ATOM 762 O O . LEU A 1 92 ? -0.007 -12.704 1.752 1.00 87.12 92 LEU A O 1
ATOM 766 N N . HIS A 1 93 ? -0.129 -14.043 -0.043 1.00 84.06 93 HIS A N 1
ATOM 767 C CA . HIS A 1 93 ? -1.553 -13.798 -0.287 1.00 84.06 93 HIS A CA 1
ATOM 768 C C . HIS A 1 93 ? -2.417 -13.995 0.972 1.00 84.06 93 HIS A C 1
ATOM 770 O O . HIS A 1 93 ? -3.279 -13.171 1.272 1.00 84.06 93 HIS A O 1
ATOM 776 N N . LEU A 1 94 ? -2.135 -15.038 1.762 1.00 87.50 94 LEU A N 1
ATOM 777 C CA . LEU A 1 94 ? -2.830 -15.295 3.027 1.00 87.50 94 LEU A CA 1
ATOM 778 C C . LEU A 1 94 ? -2.625 -14.176 4.059 1.00 87.50 94 LEU A C 1
ATOM 780 O O . LEU A 1 94 ? -3.545 -13.863 4.811 1.00 87.50 94 LEU A O 1
ATOM 784 N N . GLU A 1 95 ? -1.448 -13.556 4.102 1.00 90.00 95 GLU A N 1
ATOM 785 C CA . GLU A 1 95 ? -1.171 -12.429 4.998 1.00 90.00 95 GLU A CA 1
ATOM 786 C C . GLU A 1 95 ? -1.898 -11.165 4.544 1.00 90.00 95 GLU A C 1
ATOM 788 O O . GLU A 1 95 ? -2.438 -10.438 5.376 1.00 90.00 95 GLU A O 1
ATOM 793 N N . LEU A 1 96 ? -1.975 -10.930 3.232 1.00 87.00 96 LEU A N 1
ATOM 794 C CA . LEU A 1 96 ? -2.738 -9.820 2.663 1.00 87.00 96 LEU A CA 1
ATOM 795 C C . LEU A 1 96 ? -4.240 -9.970 2.915 1.00 87.00 96 LEU A C 1
ATOM 797 O O . LEU A 1 96 ? -4.907 -8.987 3.235 1.00 87.00 96 LEU A O 1
ATOM 801 N N . LEU A 1 97 ? -4.778 -11.189 2.820 1.00 87.19 97 LEU A N 1
ATOM 802 C CA . LEU A 1 97 ? -6.172 -11.466 3.164 1.00 87.19 97 LEU A CA 1
ATOM 803 C C . LEU A 1 97 ? -6.441 -11.237 4.652 1.00 87.19 97 LEU A C 1
ATOM 805 O O . LEU A 1 97 ? -7.423 -10.579 4.989 1.00 87.19 97 LEU A O 1
ATOM 809 N N . LYS A 1 98 ? -5.557 -11.719 5.536 1.00 90.75 98 LYS A N 1
ATOM 810 C CA . LYS A 1 98 ? -5.648 -11.457 6.982 1.00 90.75 98 LYS A CA 1
ATOM 811 C C . LYS A 1 98 ? -5.638 -9.958 7.273 1.00 90.75 98 LYS A C 1
ATOM 813 O O . LYS A 1 98 ? -6.520 -9.477 7.975 1.00 90.75 98 LYS A O 1
ATOM 818 N N . LEU A 1 99 ? -4.699 -9.227 6.672 1.00 88.56 99 LEU A N 1
ATOM 819 C CA . LEU A 1 99 ? -4.599 -7.775 6.783 1.00 88.56 99 LEU A CA 1
ATOM 820 C C . LEU A 1 99 ? -5.870 -7.080 6.282 1.00 88.56 99 LEU A C 1
ATOM 822 O O . LEU A 1 99 ? -6.379 -6.188 6.947 1.00 88.56 99 LEU A O 1
ATOM 826 N N . ARG A 1 100 ? -6.415 -7.488 5.132 1.00 86.00 100 ARG A N 1
ATOM 827 C CA . ARG A 1 100 ? -7.669 -6.929 4.610 1.00 86.00 100 ARG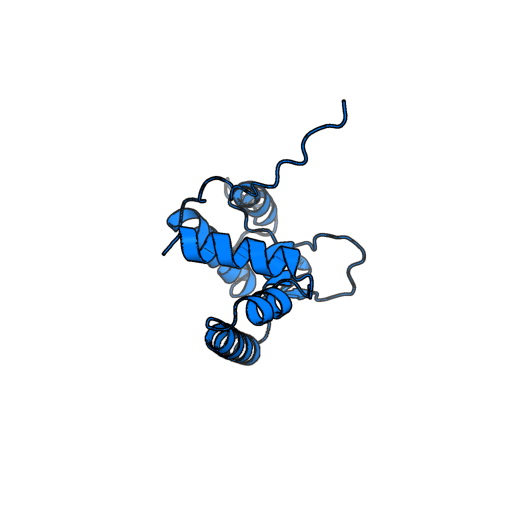 A CA 1
ATOM 828 C C . ARG A 1 100 ? -8.818 -7.140 5.593 1.00 86.00 100 ARG A C 1
ATOM 830 O O . ARG A 1 100 ? -9.545 -6.194 5.869 1.00 86.00 100 ARG A O 1
ATOM 837 N N . THR A 1 101 ? -8.990 -8.358 6.100 1.00 89.56 101 THR A N 1
ATOM 838 C CA . THR A 1 101 ? -10.051 -8.680 7.065 1.00 89.56 101 THR A CA 1
ATOM 839 C C . THR A 1 101 ? -9.899 -7.870 8.350 1.00 89.56 101 THR A C 1
ATOM 841 O O . THR A 1 101 ? -10.875 -7.292 8.821 1.00 89.56 101 THR A O 1
ATOM 844 N N . GLU A 1 102 ? -8.673 -7.761 8.871 1.00 90.50 102 GLU A N 1
ATOM 845 C CA . GLU A 1 102 ? -8.344 -6.921 10.025 1.00 90.50 102 GLU A CA 1
ATOM 846 C C . GLU A 1 102 ? -8.745 -5.462 9.767 1.00 90.50 102 GLU A C 1
ATOM 848 O O . GLU A 1 102 ? -9.529 -4.898 10.524 1.00 90.50 102 GLU A O 1
ATOM 853 N N . LEU A 1 103 ? -8.296 -4.868 8.658 1.00 86.44 103 LEU A N 1
ATOM 854 C CA . LEU A 1 103 ? -8.592 -3.474 8.319 1.00 86.44 103 LEU A CA 1
ATOM 855 C C . LEU A 1 103 ? -10.088 -3.207 8.127 1.00 86.44 103 LEU A C 1
ATOM 857 O O . LEU A 1 103 ? -10.570 -2.165 8.561 1.00 86.44 103 LEU A O 1
ATOM 861 N N . LEU A 1 104 ? -10.830 -4.138 7.522 1.00 84.94 104 LEU A N 1
ATOM 862 C CA . LEU A 1 104 ? -12.284 -4.021 7.394 1.00 84.94 104 LEU A CA 1
ATOM 863 C C . LEU A 1 104 ? -12.979 -4.049 8.762 1.00 84.94 104 LEU A C 1
ATOM 865 O O . LEU A 1 104 ? -13.892 -3.263 8.983 1.00 84.94 104 LEU A O 1
ATOM 869 N N . SER A 1 105 ? -12.511 -4.880 9.701 1.00 87.75 105 SER A N 1
ATOM 870 C CA . SER A 1 105 ? -13.044 -4.924 11.077 1.00 87.75 105 SER A CA 1
ATOM 871 C C . SER A 1 105 ? -12.719 -3.681 11.923 1.00 87.75 105 SER A C 1
ATOM 873 O O . SER A 1 105 ? -13.246 -3.508 13.026 1.00 87.75 105 SER A O 1
ATOM 875 N N . LEU A 1 106 ? -11.816 -2.830 11.430 1.00 86.50 106 LEU A N 1
ATOM 876 C CA . LEU A 1 106 ? -11.405 -1.580 12.064 1.00 86.50 106 LEU A CA 1
ATOM 877 C C . LEU A 1 106 ? -12.088 -0.355 11.447 1.00 86.50 106 LEU A C 1
ATOM 879 O O . LEU A 1 106 ? -11.918 0.738 11.975 1.00 86.50 106 LEU A O 1
ATOM 883 N N . LEU A 1 107 ? -12.863 -0.502 10.364 1.00 79.12 107 LEU A N 1
ATOM 884 C CA . LEU A 1 107 ? -13.505 0.638 9.694 1.00 79.12 107 LEU A CA 1
ATOM 885 C C . LEU A 1 107 ? -14.424 1.439 10.626 1.00 79.12 107 LEU A C 1
ATOM 887 O O . LEU A 1 107 ? -14.440 2.664 10.542 1.00 79.12 107 LEU A O 1
ATOM 891 N N . ASP A 1 108 ? -15.106 0.768 11.556 1.00 78.25 108 ASP A N 1
ATOM 892 C CA . ASP A 1 108 ? -15.984 1.413 12.543 1.00 78.25 108 ASP A CA 1
ATOM 893 C C . ASP A 1 108 ? -15.210 2.064 13.706 1.00 78.25 108 ASP A C 1
ATOM 895 O O . ASP A 1 108 ? -15.788 2.740 14.557 1.00 78.25 108 ASP A O 1
ATOM 899 N N . ARG A 1 109 ? -13.888 1.857 13.769 1.00 83.50 109 ARG A N 1
ATOM 900 C CA . ARG A 1 109 ? -12.995 2.299 14.849 1.00 83.50 109 ARG A CA 1
ATOM 901 C C . ARG A 1 109 ? -11.838 3.104 14.249 1.00 83.50 109 ARG A C 1
ATOM 903 O O . ARG A 1 109 ? -10.718 2.596 14.142 1.00 83.50 109 ARG A O 1
ATOM 910 N N . PRO A 1 110 ? -12.085 4.367 13.848 1.00 74.62 110 PRO A N 1
ATOM 911 C CA . PRO A 1 110 ? -11.137 5.155 13.064 1.00 74.62 110 PRO A CA 1
ATOM 912 C C . PRO A 1 110 ? -9.784 5.311 13.760 1.00 74.62 110 PRO A C 1
ATOM 914 O O . PRO A 1 110 ? -8.760 5.199 13.097 1.00 74.62 110 PRO A O 1
ATOM 917 N N . GLU A 1 111 ? -9.751 5.494 15.083 1.00 80.06 111 GLU A N 1
ATOM 918 C CA . GLU A 1 111 ? -8.498 5.616 15.842 1.00 80.06 111 GLU A CA 1
ATOM 919 C C . GLU A 1 111 ? -7.629 4.358 15.733 1.00 80.06 111 GLU A C 1
ATOM 921 O O . GLU A 1 111 ? -6.433 4.444 15.453 1.00 80.06 111 GLU A O 1
ATOM 926 N N . GLU A 1 112 ? -8.238 3.181 15.879 1.00 84.19 112 GLU A N 1
ATOM 927 C CA . GLU A 1 112 ? -7.533 1.906 15.773 1.00 84.19 112 GLU A CA 1
ATOM 928 C C . GLU A 1 112 ? -7.109 1.615 14.330 1.00 84.19 112 GLU A C 1
ATOM 930 O O . GLU A 1 112 ? -5.990 1.158 14.097 1.00 84.19 112 GLU A O 1
ATOM 935 N N . PHE A 1 113 ? -7.955 1.933 13.345 1.00 82.50 113 PHE A N 1
ATOM 936 C CA . PHE A 1 113 ? -7.616 1.814 11.924 1.00 82.50 113 PHE A CA 1
ATOM 937 C C . PHE A 1 113 ? -6.367 2.635 11.574 1.00 82.50 113 PHE A C 1
ATOM 93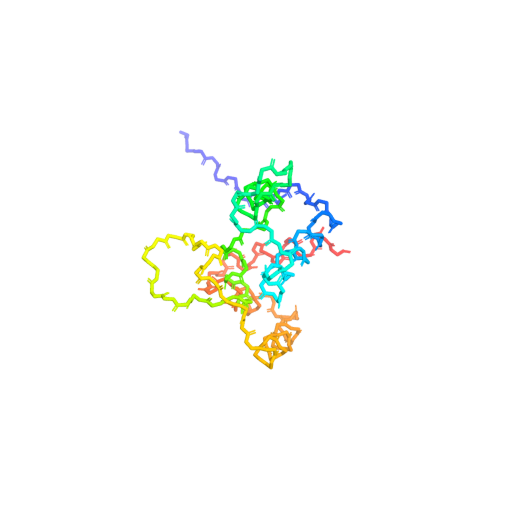9 O O . PHE A 1 113 ? -5.430 2.165 10.924 1.00 82.50 113 PHE A O 1
ATOM 946 N N . ILE A 1 114 ? -6.342 3.875 12.047 1.00 78.44 114 ILE A N 1
ATOM 947 C CA . ILE A 1 114 ? -5.264 4.843 11.859 1.00 78.44 114 ILE A CA 1
ATOM 948 C C . ILE A 1 114 ? -3.994 4.372 12.560 1.00 78.44 114 ILE A C 1
ATOM 950 O O . ILE A 1 114 ? -2.931 4.324 11.932 1.00 78.44 114 ILE A O 1
ATOM 954 N N . GLY A 1 115 ? -4.110 3.943 13.817 1.00 82.38 115 GLY A N 1
ATOM 955 C CA . GLY A 1 115 ? -3.005 3.348 14.559 1.00 82.38 115 GLY A CA 1
ATOM 956 C C . GLY A 1 115 ? -2.440 2.116 13.870 1.00 82.38 115 GLY A C 1
ATOM 957 O O . GLY A 1 115 ? -1.222 1.930 13.838 1.00 82.38 115 GLY A O 1
ATOM 958 N N . ARG A 1 116 ? -3.296 1.322 13.226 1.00 84.25 116 ARG A N 1
ATOM 959 C CA . ARG A 1 116 ? -2.891 0.109 12.525 1.00 84.25 116 ARG A CA 1
ATOM 960 C C . ARG A 1 116 ? -2.174 0.363 11.200 1.00 84.25 116 ARG A C 1
ATOM 962 O O . ARG A 1 116 ? -1.223 -0.361 10.900 1.00 84.25 116 ARG A O 1
ATOM 969 N N . ILE A 1 117 ? -2.623 1.338 10.407 1.00 78.38 117 ILE A N 1
ATOM 970 C CA . ILE A 1 117 ? -2.025 1.662 9.099 1.00 78.38 117 ILE A CA 1
ATOM 971 C C . ILE A 1 117 ? -0.749 2.493 9.252 1.00 78.38 117 ILE A C 1
ATOM 973 O O . ILE A 1 117 ? 0.225 2.283 8.533 1.00 78.38 117 ILE A O 1
ATOM 977 N N . PHE A 1 118 ? -0.750 3.464 10.161 1.00 74.94 118 PHE A N 1
ATOM 978 C CA . PHE A 1 118 ? 0.330 4.448 10.254 1.00 74.94 118 PHE A CA 1
ATOM 979 C C . PHE A 1 118 ? 1.270 4.195 11.426 1.00 74.94 118 PHE A C 1
ATOM 981 O O . PHE A 1 118 ? 2.228 4.946 11.601 1.00 74.94 118 PHE A O 1
ATOM 988 N N . HIS A 1 119 ? 1.014 3.141 12.209 1.00 76.50 119 HIS A N 1
ATOM 989 C CA . HIS A 1 119 ? 1.777 2.802 13.409 1.00 76.50 119 HIS A CA 1
ATOM 990 C C . HIS A 1 119 ? 1.893 3.991 14.378 1.00 76.50 119 HIS A C 1
ATOM 992 O O . HIS A 1 119 ? 2.925 4.192 15.013 1.00 76.50 119 HIS A O 1
ATOM 998 N N . SER A 1 120 ? 0.831 4.799 14.464 1.00 74.69 120 SER A N 1
ATOM 999 C CA . SER A 1 120 ? 0.783 6.030 15.252 1.00 74.69 120 SER A CA 1
ATOM 1000 C C . SER A 1 120 ? -0.428 6.028 16.173 1.00 74.69 120 SER A C 1
ATOM 1002 O O . SER A 1 120 ? -1.558 5.952 15.709 1.00 74.69 120 SER A O 1
ATOM 1004 N N . GLN A 1 121 ? -0.187 6.161 17.476 1.00 73.06 121 GLN A N 1
ATOM 1005 C CA . GLN A 1 121 ? -1.238 6.305 18.491 1.00 73.06 121 GLN A CA 1
ATOM 1006 C C . GLN A 1 121 ? -1.554 7.782 18.790 1.00 73.06 121 GLN A C 1
ATOM 1008 O O . GLN A 1 121 ? -2.100 8.115 19.842 1.00 73.06 121 GLN A O 1
ATOM 1013 N N . ASP A 1 122 ? -1.165 8.691 17.891 1.00 80.38 122 ASP A N 1
ATOM 1014 C CA . ASP A 1 122 ? -1.427 10.117 18.046 1.00 80.38 122 ASP A CA 1
ATOM 1015 C C . ASP A 1 122 ? -2.928 10.405 17.889 1.00 80.38 122 ASP A C 1
ATOM 1017 O O . ASP A 1 122 ? -3.489 10.379 16.790 1.00 80.38 122 ASP A O 1
ATOM 1021 N N . LYS A 1 123 ? -3.570 10.722 19.015 1.00 77.88 123 LYS A N 1
ATOM 1022 C CA . LYS A 1 123 ? -4.998 11.048 19.086 1.00 77.88 123 LYS A CA 1
ATOM 1023 C C . LYS A 1 123 ? -5.369 12.281 18.263 1.00 77.88 123 LYS A C 1
ATOM 1025 O O . LYS A 1 123 ? -6.452 12.316 17.685 1.00 77.88 123 LYS A O 1
ATOM 1030 N N . ALA A 1 124 ? -4.488 13.280 18.166 1.00 78.06 124 ALA A N 1
ATOM 1031 C CA . ALA A 1 124 ? -4.743 14.455 17.334 1.00 78.06 124 ALA A CA 1
ATOM 1032 C C . ALA A 1 124 ? -4.756 14.070 15.851 1.00 78.06 124 ALA A C 1
ATOM 1034 O O . ALA A 1 124 ? -5.552 14.588 15.066 1.00 78.06 124 ALA A O 1
ATOM 1035 N N . TRP A 1 125 ? -3.899 13.125 15.471 1.00 74.00 125 TRP A N 1
ATOM 1036 C CA . TRP A 1 125 ? -3.847 12.588 14.121 1.00 74.00 125 TRP A CA 1
ATOM 1037 C C . TRP A 1 125 ? -5.080 11.731 13.796 1.00 74.00 125 TRP A C 1
ATOM 1039 O O . TRP A 1 125 ? -5.698 11.917 12.745 1.00 74.00 125 TRP A O 1
ATOM 1049 N N . ALA A 1 126 ? -5.508 10.890 14.742 1.00 73.69 126 ALA A N 1
ATOM 1050 C CA . ALA A 1 126 ? -6.728 10.100 14.628 1.00 73.69 126 ALA A CA 1
ATOM 1051 C C . ALA A 1 126 ? -7.982 10.965 14.436 1.00 73.69 126 ALA A C 1
ATOM 1053 O O . ALA A 1 126 ? -8.758 10.754 13.501 1.00 73.69 126 ALA A O 1
ATOM 1054 N N . HIS A 1 127 ? -8.112 12.004 15.262 1.00 77.19 127 HIS A N 1
ATOM 1055 C CA . HIS A 1 127 ? -9.202 12.970 15.187 1.00 77.19 127 HIS A CA 1
ATOM 1056 C C . HIS A 1 127 ? -9.237 13.724 13.847 1.00 77.19 127 HIS A C 1
ATOM 1058 O O . HIS A 1 127 ? -10.299 13.941 13.267 1.00 77.19 127 HIS A O 1
ATOM 1064 N N . ARG A 1 128 ? -8.077 14.098 13.295 1.00 75.88 128 ARG A N 1
ATOM 1065 C CA . ARG A 1 128 ? -8.016 14.761 11.980 1.00 75.88 128 ARG A CA 1
ATOM 1066 C C . ARG A 1 128 ? -8.485 13.841 10.861 1.00 75.88 128 ARG A C 1
ATOM 1068 O O . ARG A 1 128 ? -9.250 14.250 9.995 1.00 75.88 128 ARG A O 1
ATOM 1075 N N . CYS A 1 129 ? -8.051 12.590 10.861 1.00 72.69 129 CYS A N 1
ATOM 1076 C CA . CYS A 1 129 ? -8.474 11.636 9.844 1.00 72.69 129 CYS A CA 1
ATOM 1077 C C . CYS A 1 129 ? -9.963 11.278 9.951 1.00 72.69 129 CYS A C 1
ATOM 1079 O O . CYS A 1 129 ? -10.599 11.119 8.910 1.00 72.69 129 CYS A O 1
ATOM 1081 N N . SER A 1 130 ? -10.544 11.213 11.155 1.00 71.25 130 SER A N 1
ATOM 1082 C CA . SER A 1 130 ? -11.993 11.017 11.297 1.00 71.25 130 SER A CA 1
ATOM 1083 C C . SER A 1 130 ? -12.783 12.189 10.708 1.00 71.25 130 SER A C 1
ATOM 1085 O O . SER A 1 130 ? -13.768 11.958 10.012 1.00 71.25 130 SER A O 1
ATOM 1087 N N . GLN A 1 131 ? -12.316 13.432 10.887 1.00 73.75 131 GLN A N 1
ATOM 1088 C CA . GLN A 1 131 ? -12.913 14.607 10.233 1.00 73.75 131 GLN A CA 1
ATOM 1089 C C . GLN A 1 131 ? -12.853 14.510 8.700 1.00 73.75 131 GLN A C 1
ATOM 1091 O O . GLN A 1 131 ? -13.818 14.851 8.024 1.00 73.75 131 GLN A O 1
ATOM 1096 N N . ILE A 1 132 ? -11.751 13.996 8.138 1.00 67.81 132 ILE A N 1
ATOM 1097 C CA . ILE A 1 132 ? -11.611 13.787 6.686 1.00 67.81 132 ILE A CA 1
ATOM 1098 C C . ILE A 1 132 ? -12.598 12.738 6.179 1.00 67.81 132 ILE A C 1
ATOM 1100 O O . ILE A 1 132 ? -13.167 12.924 5.110 1.00 67.81 132 ILE A O 1
ATOM 1104 N N . ILE A 1 133 ? -12.763 11.628 6.901 1.00 65.81 133 ILE A N 1
ATOM 1105 C CA . ILE A 1 133 ? -13.696 10.564 6.513 1.00 65.81 133 ILE A CA 1
ATOM 1106 C C . ILE A 1 133 ? -15.133 11.094 6.568 1.00 65.81 133 ILE A C 1
ATOM 1108 O O . ILE A 1 133 ? -15.858 10.960 5.588 1.00 65.81 133 ILE A O 1
ATOM 1112 N N . ALA A 1 134 ? -15.509 11.766 7.661 1.00 65.94 134 ALA A N 1
ATOM 1113 C CA . ALA A 1 134 ? -16.847 12.320 7.855 1.00 65.94 134 ALA A CA 1
ATOM 1114 C C . ALA A 1 134 ? -17.197 13.430 6.850 1.00 65.94 134 ALA A C 1
ATOM 1116 O O . ALA A 1 134 ? -18.316 13.476 6.366 1.00 65.94 134 ALA A O 1
ATOM 1117 N N . ALA A 1 135 ? -16.242 14.288 6.477 1.00 61.16 135 ALA A N 1
ATOM 1118 C CA . ALA A 1 135 ? -16.445 15.317 5.451 1.00 61.16 135 ALA A CA 1
ATOM 1119 C C . ALA A 1 135 ? -16.532 14.757 4.015 1.00 61.16 135 ALA A C 1
ATOM 1121 O O . ALA A 1 135 ? -16.686 15.520 3.061 1.00 61.16 135 ALA A O 1
ATOM 1122 N N . ARG A 1 136 ? -16.330 13.445 3.837 1.00 56.69 136 ARG A N 1
ATOM 1123 C CA . ARG A 1 136 ? -16.220 12.774 2.533 1.00 56.69 136 ARG A CA 1
ATOM 1124 C C . ARG A 1 136 ? -17.238 11.646 2.328 1.00 56.69 136 ARG A C 1
ATOM 1126 O O . ARG A 1 136 ? -17.202 11.041 1.253 1.00 56.69 136 ARG A O 1
ATOM 1133 N N . MET A 1 137 ? -18.083 11.370 3.323 1.00 47.62 137 MET A N 1
ATOM 1134 C CA . MET A 1 137 ? -19.315 10.578 3.206 1.00 47.62 137 MET A CA 1
ATOM 1135 C C . MET A 1 137 ? -20.494 11.510 2.949 1.00 47.62 137 MET A C 1
ATOM 1137 O O . MET A 1 137 ? -21.367 11.103 2.156 1.00 47.62 137 MET A O 1
#